Protein AF-A0A8J4M423-F1 (afdb_monomer_lite)

Radius of gyration: 18.92 Å; chains: 1; bounding box: 44×27×46 Å

Sequence (107 aa):
MKRVKYTTNLDADLLRMAKEQAEQEGLDGANAVIEAALRLYFANRTTEVWEKVLDGGWIKKIIVRPGKVVIESIRSRQVRQRYNRQYFTDEVMHPKGWRKVWKMKNG

Structure (mmCIF, N/CA/C/O backbone):
data_AF-A0A8J4M423-F1
#
_entry.id   AF-A0A8J4M423-F1
#
loop_
_atom_site.group_PDB
_atom_site.id
_atom_site.type_symbol
_atom_site.label_atom_id
_atom_site.label_alt_id
_atom_site.label_comp_id
_atom_site.label_asym_id
_atom_site.label_entity_id
_atom_site.label_seq_id
_atom_site.pdbx_PDB_ins_code
_atom_site.Cartn_x
_atom_site.Cartn_y
_atom_site.Cartn_z
_atom_site.occupancy
_atom_site.B_iso_or_equiv
_atom_site.auth_seq_id
_atom_site.auth_comp_id
_atom_site.auth_asym_id
_atom_site.auth_atom_id
_atom_site.pdbx_PDB_model_num
ATOM 1 N N . MET A 1 1 ? -22.093 7.618 4.541 1.00 67.50 1 MET A N 1
ATOM 2 C CA . MET A 1 1 ? -21.827 6.161 4.476 1.00 67.50 1 MET A CA 1
ATOM 3 C C . MET A 1 1 ? -22.357 5.525 5.759 1.00 67.50 1 MET A C 1
ATOM 5 O O . MET A 1 1 ? -22.125 6.093 6.819 1.00 67.50 1 MET A O 1
ATOM 9 N N . LYS A 1 2 ? -23.115 4.424 5.691 1.00 88.25 2 LYS A N 1
ATOM 10 C CA . LYS A 1 2 ? -23.740 3.800 6.874 1.00 88.25 2 LYS A CA 1
ATOM 11 C C . LYS A 1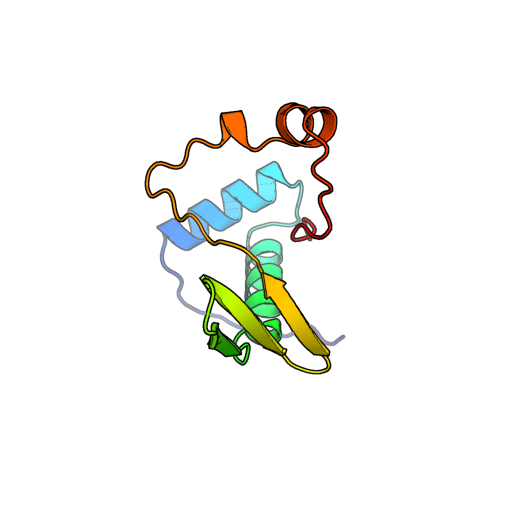 2 ? -22.697 2.987 7.656 1.00 88.25 2 LYS A C 1
ATOM 13 O O . LYS A 1 2 ? -22.099 2.078 7.088 1.00 88.25 2 LYS A O 1
ATOM 18 N N . ARG A 1 3 ? -22.470 3.317 8.933 1.00 88.62 3 ARG A N 1
ATOM 19 C CA . ARG A 1 3 ? -21.631 2.521 9.850 1.00 88.62 3 ARG A CA 1
ATOM 20 C C . ARG A 1 3 ? -22.423 1.301 10.327 1.00 88.62 3 ARG A C 1
ATOM 22 O O . ARG A 1 3 ? -23.609 1.424 10.627 1.00 88.62 3 ARG A O 1
ATOM 29 N N . VAL A 1 4 ? -21.774 0.142 10.399 1.00 93.12 4 VAL A N 1
ATOM 30 C CA . VAL A 1 4 ? -22.373 -1.110 10.884 1.00 93.12 4 VAL A CA 1
ATOM 31 C C . VAL A 1 4 ? -21.508 -1.643 12.019 1.00 93.12 4 VAL A C 1
ATOM 33 O O . VAL A 1 4 ? -20.299 -1.790 11.853 1.00 93.12 4 VAL A O 1
ATOM 36 N N . LYS A 1 5 ? -22.122 -1.911 13.176 1.00 91.94 5 LYS A N 1
ATOM 37 C CA . LYS A 1 5 ? -21.445 -2.559 14.302 1.00 91.94 5 LYS A CA 1
ATOM 38 C C . LYS A 1 5 ? -21.363 -4.058 14.026 1.00 91.94 5 LYS A C 1
ATOM 40 O O . LYS A 1 5 ? -22.364 -4.666 13.659 1.00 91.94 5 LYS A O 1
ATOM 45 N N . TYR A 1 6 ? -20.191 -4.639 14.233 1.00 90.25 6 TYR A N 1
ATOM 46 C CA . TYR A 1 6 ? -19.980 -6.081 14.197 1.00 90.25 6 TYR A CA 1
ATOM 47 C C . TYR A 1 6 ? -19.039 -6.479 15.337 1.00 90.25 6 TYR A C 1
ATOM 49 O O . TYR A 1 6 ? -18.291 -5.643 15.847 1.00 90.25 6 TYR A O 1
ATOM 57 N N . THR A 1 7 ? -19.101 -7.741 15.748 1.00 93.62 7 THR A N 1
ATOM 58 C CA . THR A 1 7 ? -18.216 -8.320 16.763 1.00 93.62 7 THR A CA 1
ATOM 59 C C . THR A 1 7 ? -17.384 -9.404 16.097 1.00 93.62 7 THR A C 1
ATOM 61 O O . THR A 1 7 ? -17.916 -10.212 15.341 1.00 93.62 7 THR A O 1
ATOM 64 N N . THR A 1 8 ? -16.082 -9.408 16.357 1.00 92.25 8 THR A N 1
ATOM 65 C CA . THR A 1 8 ? -15.146 -10.409 15.842 1.00 92.25 8 THR A CA 1
ATOM 66 C C . THR A 1 8 ? -14.074 -10.682 16.884 1.00 92.25 8 THR A C 1
ATOM 68 O O . THR A 1 8 ? -13.825 -9.845 17.752 1.00 92.25 8 THR A O 1
ATOM 71 N N . ASN A 1 9 ? -13.406 -11.822 16.755 1.00 95.81 9 ASN A N 1
ATOM 72 C CA . ASN A 1 9 ? -12.137 -12.062 17.425 1.00 95.81 9 ASN A CA 1
ATOM 73 C C . ASN A 1 9 ? -11.004 -11.580 16.510 1.00 95.81 9 ASN A C 1
ATOM 75 O O . ASN A 1 9 ? -11.095 -11.708 15.287 1.00 95.81 9 ASN A O 1
ATOM 79 N N . LEU A 1 10 ? -9.959 -11.009 17.102 1.00 95.44 10 LEU A N 1
ATOM 80 C CA . LEU A 1 10 ? -8.733 -10.606 16.421 1.00 95.44 10 LEU A CA 1
ATOM 81 C C . LEU A 1 10 ? -7.552 -11.106 17.250 1.00 95.44 10 LEU A C 1
ATOM 83 O O . LEU A 1 10 ? -7.638 -11.145 18.477 1.00 95.44 10 LEU A O 1
ATOM 87 N N . ASP A 1 11 ? -6.470 -11.477 16.574 1.00 97.62 11 ASP A N 1
ATOM 88 C CA . ASP A 1 11 ? -5.206 -11.786 17.231 1.00 97.62 11 ASP A CA 1
ATOM 89 C C . ASP A 1 11 ? -4.775 -10.631 18.158 1.00 97.62 11 ASP A C 1
ATOM 91 O O . ASP A 1 11 ? -4.893 -9.450 17.807 1.00 97.62 11 ASP A O 1
ATOM 95 N N . ALA A 1 12 ? -4.321 -10.978 19.364 1.00 97.31 12 ALA A N 1
ATOM 96 C CA . ALA A 1 12 ? -4.035 -10.001 20.407 1.00 97.31 12 ALA A CA 1
ATOM 97 C C . ALA A 1 12 ? -2.863 -9.078 20.036 1.00 97.31 12 ALA A C 1
ATOM 99 O O . ALA A 1 12 ? -2.922 -7.879 20.325 1.00 97.31 12 ALA A O 1
ATOM 100 N N . ASP A 1 13 ? -1.841 -9.598 19.351 1.00 97.31 13 ASP A N 1
ATOM 101 C CA . ASP A 1 13 ? -0.698 -8.808 18.899 1.00 97.31 13 ASP A CA 1
ATOM 102 C C . ASP A 1 13 ? -1.073 -7.895 17.734 1.00 97.31 13 ASP A C 1
ATOM 104 O O . ASP A 1 13 ? -0.685 -6.724 17.727 1.00 97.31 13 ASP A O 1
ATOM 108 N N . LEU A 1 14 ? -1.889 -8.375 16.788 1.00 96.69 14 LEU A N 1
ATOM 109 C CA . LEU A 1 14 ? -2.443 -7.519 15.732 1.00 96.69 14 LEU A CA 1
ATOM 110 C C . LEU A 1 14 ? -3.254 -6.358 16.318 1.00 96.69 14 LEU A C 1
ATOM 112 O O . LEU A 1 14 ? -3.097 -5.215 15.881 1.00 96.69 14 LEU A O 1
ATOM 116 N N . LEU A 1 15 ? -4.097 -6.626 17.321 1.00 96.75 15 LEU A N 1
ATOM 117 C CA . LEU A 1 15 ? -4.873 -5.583 17.989 1.00 96.75 15 LEU A CA 1
ATOM 118 C C . LEU A 1 15 ? -3.970 -4.584 18.723 1.00 96.75 15 LEU A C 1
ATOM 120 O O . LEU A 1 15 ? -4.218 -3.380 18.656 1.00 96.75 15 LEU A O 1
ATOM 124 N N . ARG A 1 16 ? -2.931 -5.067 19.413 1.00 97.44 16 ARG A N 1
ATOM 125 C CA . ARG A 1 16 ? -1.952 -4.219 20.105 1.00 97.44 16 ARG A CA 1
ATOM 126 C C . ARG A 1 16 ? -1.229 -3.295 19.124 1.00 97.44 16 ARG A C 1
ATOM 128 O O . ARG A 1 16 ? -1.254 -2.085 19.322 1.00 97.44 16 ARG A O 1
ATOM 135 N N . MET A 1 17 ? -0.685 -3.835 18.032 1.00 96.81 17 MET A N 1
ATOM 136 C CA . MET A 1 17 ? -0.010 -3.038 16.998 1.00 96.81 17 MET A CA 1
ATOM 137 C C . MET A 1 17 ? -0.942 -1.993 16.372 1.00 96.81 17 MET A C 1
ATOM 139 O O . MET A 1 17 ? -0.533 -0.860 16.136 1.00 96.81 17 MET A O 1
ATOM 143 N N . ALA A 1 18 ? -2.213 -2.337 16.136 1.00 95.94 18 ALA A N 1
ATOM 144 C CA . ALA A 1 18 ? -3.187 -1.386 15.604 1.00 95.94 18 ALA A CA 1
ATOM 145 C C . ALA A 1 18 ? -3.498 -0.238 16.583 1.00 95.94 18 ALA A C 1
ATOM 147 O O . ALA A 1 18 ? -3.714 0.889 16.142 1.00 95.94 18 ALA A O 1
ATOM 148 N N . LYS A 1 19 ? -3.516 -0.501 17.897 1.00 96.44 19 LYS A N 1
ATOM 149 C CA . LYS A 1 19 ? -3.680 0.543 18.925 1.00 96.44 19 LYS A CA 1
ATOM 150 C C . LYS A 1 19 ? -2.464 1.466 18.988 1.00 96.44 19 LYS A C 1
ATOM 152 O O . LYS A 1 19 ? -2.639 2.675 18.917 1.00 96.44 19 LYS A O 1
ATOM 157 N N . GLU A 1 20 ? -1.259 0.900 19.032 1.00 96.56 20 GLU A N 1
ATOM 158 C CA . GLU A 1 20 ? -0.004 1.666 19.037 1.00 96.56 20 GLU A CA 1
ATOM 159 C C . GLU A 1 20 ? 0.109 2.563 17.795 1.00 96.56 20 GLU A C 1
ATOM 161 O O . GLU A 1 20 ? 0.468 3.734 17.900 1.00 96.56 20 GLU A O 1
ATOM 166 N N . GLN A 1 21 ? -0.258 2.045 16.617 1.00 94.50 21 GLN A N 1
ATOM 167 C CA . GLN A 1 21 ? -0.284 2.835 15.386 1.00 94.50 21 GLN A CA 1
ATOM 168 C C . GLN A 1 21 ? -1.316 3.968 15.455 1.00 94.50 21 GLN A C 1
ATOM 170 O O . GLN A 1 21 ? -1.022 5.085 15.036 1.00 94.50 21 GLN A O 1
ATOM 175 N N . ALA A 1 22 ? -2.513 3.696 15.985 1.00 95.25 22 ALA A N 1
ATOM 176 C CA . ALA A 1 22 ? -3.546 4.713 16.145 1.00 95.25 22 ALA A CA 1
ATOM 177 C C . ALA A 1 22 ? -3.083 5.849 17.068 1.00 95.25 22 ALA A C 1
ATOM 179 O O . ALA A 1 22 ? -3.306 7.009 16.746 1.00 95.25 22 ALA A O 1
ATOM 180 N N . GLU A 1 23 ? -2.391 5.535 18.164 1.00 95.25 23 GLU A N 1
ATOM 181 C CA . GLU A 1 23 ? -1.818 6.538 19.068 1.00 95.25 23 GLU A CA 1
ATOM 182 C C . GLU A 1 23 ? -0.735 7.379 18.380 1.00 95.25 23 GLU A C 1
ATOM 184 O O . GLU A 1 23 ? -0.769 8.606 18.456 1.00 95.25 23 GLU A O 1
ATOM 189 N N . GLN A 1 24 ? 0.190 6.741 17.654 1.00 92.62 24 GLN A N 1
ATOM 190 C CA . GLN A 1 24 ? 1.255 7.438 16.920 1.00 92.62 24 GLN A CA 1
ATOM 191 C C . GLN A 1 24 ? 0.717 8.376 15.833 1.00 92.62 24 GLN A C 1
ATOM 193 O O . GLN A 1 24 ? 1.325 9.408 15.551 1.00 92.62 24 GLN A O 1
ATOM 198 N N . GLU A 1 25 ? -0.404 8.012 15.208 1.00 90.06 25 GLU A N 1
ATOM 199 C CA . GLU A 1 25 ? -1.048 8.798 14.153 1.00 90.06 25 GLU A CA 1
ATOM 200 C C . GLU A 1 25 ? -2.147 9.742 14.671 1.00 90.06 25 GLU A C 1
ATOM 202 O O . GLU A 1 25 ? -2.701 10.505 13.882 1.00 90.06 25 GLU A O 1
ATOM 207 N N . GLY A 1 26 ? -2.455 9.733 15.975 1.00 92.00 26 GLY A N 1
ATOM 208 C CA . GLY A 1 26 ? -3.512 10.563 16.566 1.00 92.00 26 GLY A CA 1
ATOM 209 C C . GLY A 1 26 ? -4.929 10.193 16.103 1.00 92.00 26 GLY A C 1
ATOM 210 O O . GLY A 1 26 ? -5.777 11.071 15.961 1.00 92.00 26 GLY A O 1
ATOM 211 N N . LEU A 1 27 ? -5.179 8.911 15.823 1.00 92.50 27 LEU A N 1
ATOM 212 C CA . LEU A 1 27 ? -6.463 8.381 15.356 1.00 92.50 27 LEU A CA 1
ATOM 213 C C . LEU A 1 27 ? -7.373 7.957 16.523 1.00 92.50 27 LEU A C 1
ATOM 215 O O . LEU A 1 27 ? -6.896 7.606 17.6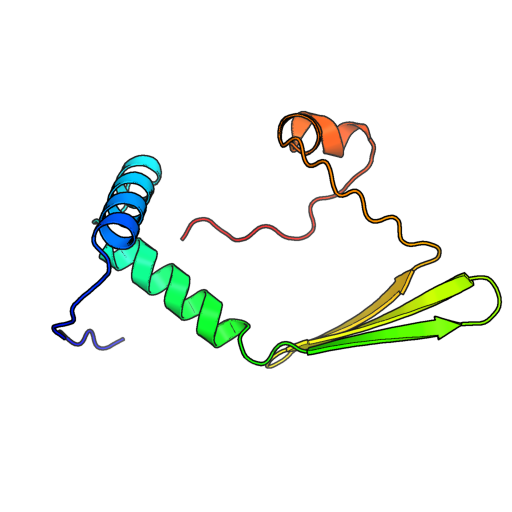01 1.00 92.50 27 LEU A O 1
ATOM 219 N N . ASP A 1 28 ? -8.682 7.855 16.263 1.00 90.25 28 ASP A N 1
ATOM 220 C CA . ASP A 1 28 ? -9.735 7.445 17.221 1.00 90.25 28 ASP A CA 1
ATOM 221 C C . ASP A 1 28 ? -9.704 5.938 17.595 1.00 90.25 28 ASP A C 1
ATOM 223 O O . ASP A 1 28 ? -10.734 5.279 17.782 1.00 90.25 28 ASP A O 1
ATOM 227 N N . GLY A 1 29 ? -8.510 5.352 17.678 1.00 93.88 29 GLY A N 1
ATOM 228 C CA . GLY A 1 29 ? -8.261 3.975 18.088 1.00 93.88 29 GLY A CA 1
ATOM 229 C C . GLY A 1 29 ? -8.108 2.972 16.941 1.00 93.88 29 GLY A C 1
ATOM 230 O O . GLY A 1 29 ? -8.181 3.289 15.752 1.00 93.88 29 GLY A O 1
ATOM 231 N N . ALA A 1 30 ? -7.904 1.707 17.318 1.00 94.62 30 ALA A N 1
ATOM 232 C CA . ALA A 1 30 ? -7.526 0.628 16.400 1.00 94.62 30 ALA A CA 1
ATOM 233 C C . ALA A 1 30 ? -8.501 0.419 15.228 1.00 94.62 30 ALA A C 1
ATOM 235 O O . ALA A 1 30 ? -8.082 0.006 14.149 1.00 94.62 30 ALA A O 1
ATOM 236 N N . ASN A 1 31 ? -9.789 0.730 15.400 1.00 93.62 31 ASN A N 1
ATOM 237 C CA . ASN A 1 31 ? -10.780 0.586 14.331 1.00 93.62 31 ASN A CA 1
ATOM 238 C C . ASN A 1 31 ? -10.464 1.468 13.115 1.00 93.62 31 ASN A C 1
ATOM 240 O O . ASN A 1 31 ? -10.681 1.028 11.988 1.00 93.62 31 ASN A O 1
ATOM 244 N N . ALA A 1 32 ? -9.918 2.673 13.315 1.00 92.31 32 ALA A N 1
ATOM 245 C CA . ALA A 1 32 ? -9.523 3.546 12.210 1.00 92.31 32 ALA A CA 1
ATOM 246 C C . ALA A 1 32 ? -8.412 2.902 11.362 1.00 92.31 32 ALA A C 1
ATOM 248 O O . ALA A 1 32 ? -8.509 2.856 10.133 1.00 92.31 32 ALA A O 1
ATOM 249 N N . VAL A 1 33 ? -7.415 2.311 12.028 1.00 94.44 33 VAL A N 1
ATOM 250 C CA . VAL A 1 33 ? -6.308 1.579 11.394 1.00 94.44 33 VAL A CA 1
ATOM 251 C C . VAL A 1 33 ? -6.821 0.335 10.665 1.00 94.44 33 VAL A C 1
ATOM 253 O O . VAL A 1 33 ? -6.482 0.114 9.502 1.00 94.44 33 VAL A O 1
ATOM 256 N N . ILE A 1 34 ? -7.691 -0.451 11.306 1.00 94.06 34 ILE A N 1
ATOM 257 C CA . ILE A 1 34 ? -8.286 -1.659 10.715 1.00 94.06 34 ILE A CA 1
ATOM 258 C C . ILE A 1 34 ? -9.096 -1.304 9.462 1.00 94.06 34 ILE A C 1
ATOM 260 O O . ILE A 1 34 ? -8.972 -1.966 8.432 1.00 94.06 34 ILE A O 1
ATOM 264 N N . GLU A 1 35 ? -9.896 -0.239 9.497 1.00 92.50 35 GLU A N 1
ATOM 265 C CA . GLU A 1 35 ? -10.644 0.208 8.323 1.00 92.50 35 GLU A CA 1
ATOM 266 C C . GLU A 1 35 ? -9.736 0.672 7.184 1.00 92.50 35 GLU A C 1
ATOM 268 O O . GLU A 1 35 ? -10.000 0.349 6.023 1.00 92.50 35 GLU A O 1
ATOM 273 N N . ALA A 1 36 ? -8.675 1.423 7.488 1.00 90.62 36 ALA A N 1
ATOM 274 C CA . ALA A 1 36 ? -7.694 1.837 6.491 1.00 90.62 36 ALA A CA 1
ATOM 275 C C . ALA A 1 36 ? -7.019 0.616 5.842 1.00 90.62 36 ALA A C 1
ATOM 277 O O . ALA A 1 36 ? -6.936 0.536 4.612 1.00 90.62 36 ALA A O 1
ATOM 278 N N . ALA A 1 37 ? -6.637 -0.377 6.649 1.00 92.00 37 ALA A N 1
ATOM 279 C CA . ALA A 1 37 ? -6.071 -1.635 6.175 1.00 92.00 37 ALA A CA 1
ATOM 280 C C . ALA A 1 37 ? -7.054 -2.417 5.285 1.00 92.00 37 ALA A C 1
ATOM 282 O O . ALA A 1 37 ? -6.673 -2.886 4.212 1.00 92.00 37 ALA A O 1
ATOM 283 N N . LEU A 1 38 ? -8.334 -2.504 5.663 1.00 92.88 38 LEU A N 1
ATOM 284 C CA . LEU A 1 38 ? -9.363 -3.155 4.846 1.00 92.88 38 LEU A CA 1
ATOM 285 C C . LEU A 1 38 ? -9.582 -2.428 3.515 1.00 92.88 38 LEU A C 1
ATOM 287 O O . LEU A 1 38 ? -9.640 -3.075 2.469 1.00 92.88 38 LEU A O 1
ATOM 291 N N . ARG A 1 39 ? -9.657 -1.090 3.519 1.00 90.19 39 ARG A N 1
ATOM 292 C CA . ARG A 1 39 ? -9.758 -0.299 2.279 1.00 90.19 39 ARG A CA 1
ATOM 293 C C . ARG A 1 39 ? -8.577 -0.584 1.358 1.00 90.19 39 ARG A C 1
ATOM 295 O O . ARG A 1 39 ? -8.779 -0.798 0.165 1.00 90.19 39 ARG A O 1
ATOM 302 N N . LEU A 1 40 ? -7.365 -0.634 1.909 1.00 87.56 40 LEU A N 1
ATOM 303 C CA . LEU A 1 40 ? -6.167 -0.971 1.151 1.00 87.56 40 LEU A CA 1
ATOM 304 C C . LEU A 1 40 ? -6.242 -2.388 0.575 1.00 87.56 40 LEU A C 1
ATOM 306 O O . LEU A 1 40 ? -5.966 -2.568 -0.613 1.00 87.56 40 LEU A O 1
ATOM 310 N N . TYR A 1 41 ? -6.625 -3.370 1.392 1.00 91.00 41 TYR A N 1
ATOM 311 C CA . TYR A 1 41 ? -6.780 -4.753 0.958 1.00 91.00 41 TYR A CA 1
ATOM 312 C C . TYR A 1 41 ? -7.751 -4.839 -0.220 1.00 91.00 41 TYR A C 1
ATOM 314 O O . TYR A 1 41 ? -7.373 -5.301 -1.291 1.00 91.00 41 TYR A O 1
ATOM 322 N N . PHE A 1 42 ? -8.969 -4.310 -0.091 1.00 88.19 42 PHE A N 1
ATOM 323 C CA . PHE A 1 42 ? -9.954 -4.379 -1.173 1.00 88.19 42 PHE A CA 1
ATOM 324 C C . PHE A 1 42 ? -9.552 -3.575 -2.415 1.00 88.19 42 PHE A C 1
ATOM 326 O O . PHE A 1 42 ? -9.846 -4.013 -3.526 1.00 88.19 42 PHE A O 1
ATOM 333 N N . ALA A 1 43 ? -8.844 -2.453 -2.253 1.00 84.19 43 ALA A N 1
ATOM 334 C CA . ALA A 1 43 ? -8.347 -1.660 -3.377 1.00 84.19 43 ALA A CA 1
ATOM 335 C C . ALA A 1 43 ? -7.248 -2.370 -4.183 1.00 84.19 43 ALA A C 1
ATOM 337 O O . ALA A 1 43 ? -7.081 -2.075 -5.366 1.00 84.19 43 ALA A O 1
ATOM 338 N N . ASN A 1 44 ? -6.493 -3.284 -3.561 1.00 86.12 44 ASN A N 1
ATOM 339 C CA . ASN A 1 44 ? -5.317 -3.893 -4.183 1.00 86.12 44 ASN A CA 1
ATOM 340 C C . ASN A 1 44 ? -5.392 -5.419 -4.336 1.00 86.12 44 ASN A C 1
ATOM 342 O O . ASN A 1 44 ? -4.571 -5.958 -5.069 1.00 86.12 44 ASN A O 1
ATOM 346 N N . ARG A 1 45 ? -6.353 -6.124 -3.721 1.00 90.69 45 ARG A N 1
ATOM 347 C CA . ARG A 1 45 ? -6.415 -7.603 -3.712 1.00 90.69 45 ARG A CA 1
ATOM 348 C C . ARG A 1 45 ? -6.497 -8.253 -5.096 1.00 90.69 45 ARG A C 1
ATOM 350 O O . ARG A 1 45 ? -6.155 -9.418 -5.225 1.00 90.69 45 ARG A O 1
ATOM 357 N N . THR A 1 46 ? -6.962 -7.523 -6.110 1.00 90.12 46 THR A N 1
ATOM 358 C CA . THR A 1 46 ? -7.021 -7.986 -7.508 1.00 90.12 46 THR A CA 1
ATOM 359 C C . THR A 1 46 ? -5.923 -7.358 -8.367 1.00 90.12 46 THR A C 1
ATOM 361 O O . THR A 1 46 ? -6.075 -7.260 -9.581 1.00 90.12 46 THR A O 1
ATOM 364 N N . THR A 1 47 ? -4.869 -6.817 -7.749 1.00 91.56 47 THR A N 1
ATOM 365 C CA . THR A 1 47 ? -3.742 -6.252 -8.491 1.00 91.56 47 THR A CA 1
ATOM 366 C C . THR A 1 47 ? -2.891 -7.379 -9.037 1.00 91.56 47 THR A C 1
ATOM 368 O O . THR A 1 47 ? -2.415 -8.221 -8.280 1.00 91.56 47 THR A O 1
ATOM 371 N N . GLU A 1 48 ? -2.639 -7.340 -10.334 1.00 94.12 48 GLU A N 1
ATOM 372 C CA . GLU A 1 48 ? -1.766 -8.277 -11.021 1.00 94.12 48 GLU A CA 1
ATOM 373 C C . GLU A 1 48 ? -0.551 -7.536 -11.567 1.00 94.12 48 GLU A C 1
ATOM 375 O O . GLU A 1 48 ? -0.652 -6.407 -12.057 1.00 94.12 48 GLU A O 1
ATOM 380 N N . VAL A 1 49 ? 0.613 -8.174 -11.482 1.00 93.75 49 VAL A N 1
ATOM 381 C CA . VAL A 1 49 ? 1.864 -7.640 -12.015 1.00 93.75 49 VAL A CA 1
ATOM 382 C C . VAL A 1 49 ? 2.449 -8.664 -12.971 1.00 93.75 49 VAL A C 1
ATOM 384 O O . VAL A 1 49 ? 2.787 -9.773 -12.570 1.00 93.75 49 VAL A O 1
ATOM 387 N N . TRP A 1 50 ? 2.587 -8.264 -14.227 1.00 95.00 50 TRP A N 1
ATOM 388 C CA . TRP A 1 50 ? 3.098 -9.088 -15.312 1.00 95.00 50 TRP A CA 1
ATOM 389 C C . TRP A 1 50 ? 4.415 -8.526 -15.815 1.00 95.00 50 TRP A C 1
ATOM 391 O O . TRP A 1 50 ? 4.577 -7.308 -15.935 1.00 95.00 50 TRP A O 1
ATOM 401 N N . GLU A 1 51 ? 5.354 -9.408 -16.141 1.00 94.31 51 GLU A N 1
ATOM 402 C CA . GLU A 1 51 ? 6.671 -9.016 -16.631 1.00 94.31 51 GLU 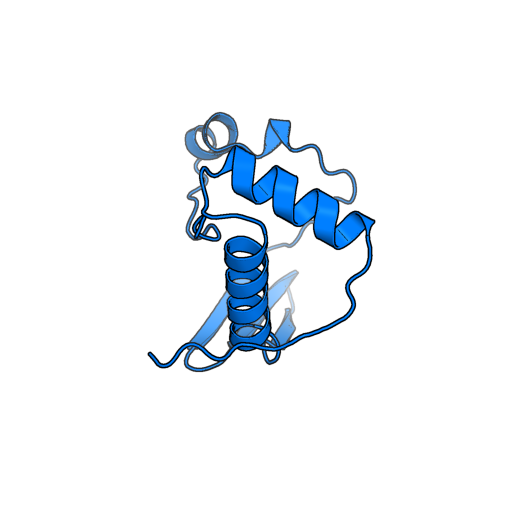A CA 1
ATOM 403 C C . GLU A 1 51 ? 7.082 -9.842 -17.834 1.00 94.31 51 GLU A C 1
ATOM 405 O O . GLU A 1 51 ? 6.900 -11.056 -17.876 1.00 94.31 51 GLU A O 1
ATOM 410 N N . LYS A 1 52 ? 7.664 -9.155 -18.814 1.00 93.19 52 LYS A N 1
ATOM 411 C CA . LYS A 1 52 ? 8.274 -9.758 -19.990 1.00 93.19 52 LYS A CA 1
ATOM 412 C C . LYS A 1 52 ? 9.700 -9.240 -20.113 1.00 93.19 52 LYS A C 1
ATOM 414 O O . LYS A 1 52 ? 9.904 -8.046 -20.344 1.00 93.19 52 LYS A O 1
ATOM 419 N N . VAL A 1 53 ? 10.668 -10.140 -19.963 1.00 91.06 53 VAL A N 1
ATOM 420 C CA . VAL A 1 53 ? 12.071 -9.867 -20.293 1.00 91.06 53 VAL A CA 1
ATOM 421 C C . VAL A 1 53 ? 12.205 -9.872 -21.813 1.00 91.06 53 VAL A C 1
ATOM 423 O O . VAL A 1 53 ? 11.626 -10.721 -22.491 1.00 91.06 53 VAL A O 1
ATOM 426 N N . LEU A 1 54 ? 12.906 -8.882 -22.344 1.00 88.81 54 LEU A N 1
ATOM 427 C CA . LEU A 1 54 ? 13.164 -8.706 -23.764 1.00 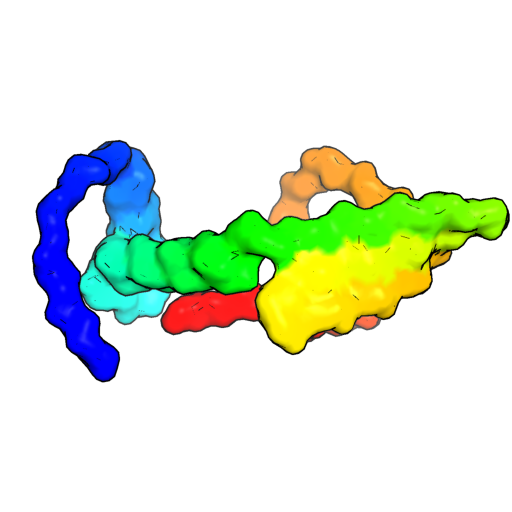88.81 54 LEU A CA 1
ATOM 428 C C . LEU A 1 54 ? 14.644 -8.927 -24.059 1.00 88.81 54 LEU A C 1
ATOM 430 O O . LEU A 1 54 ? 15.506 -8.773 -23.185 1.00 88.81 54 LEU A O 1
ATOM 434 N N . ASP A 1 55 ? 14.927 -9.201 -25.326 1.00 84.25 55 ASP A N 1
ATOM 435 C CA . ASP A 1 55 ? 16.289 -9.240 -25.837 1.00 84.25 55 ASP A CA 1
ATOM 436 C C . ASP A 1 55 ? 16.996 -7.899 -25.579 1.00 84.25 55 ASP A C 1
ATOM 438 O O . ASP A 1 55 ? 16.399 -6.818 -25.641 1.00 84.25 55 ASP A O 1
ATOM 442 N N . GLY A 1 56 ? 18.276 -7.967 -25.209 1.00 83.25 56 GLY A N 1
ATOM 443 C CA . GLY A 1 56 ? 19.049 -6.793 -24.788 1.00 83.25 56 GLY A CA 1
ATOM 444 C C . GLY A 1 56 ? 18.825 -6.353 -23.333 1.00 83.25 56 GLY A C 1
ATOM 445 O O . GLY A 1 56 ? 19.292 -5.282 -22.950 1.00 83.25 56 GLY A O 1
ATOM 446 N N . GLY A 1 57 ? 18.136 -7.156 -22.512 1.00 83.50 57 GLY A N 1
ATOM 447 C CA . GLY A 1 57 ? 18.052 -6.974 -21.055 1.00 83.50 57 GLY A CA 1
ATOM 448 C C . GLY A 1 57 ? 16.958 -6.017 -20.571 1.00 83.50 57 GLY A C 1
ATOM 449 O O . GLY A 1 57 ? 16.841 -5.779 -19.369 1.00 83.50 57 GLY A O 1
ATOM 450 N N . TRP A 1 58 ? 16.134 -5.493 -21.480 1.00 89.69 58 TRP A N 1
ATOM 451 C CA . TRP A 1 58 ? 14.981 -4.665 -21.130 1.00 89.69 58 TRP A CA 1
ATOM 452 C C . TRP A 1 58 ? 13.857 -5.495 -20.513 1.00 89.69 58 TRP A C 1
ATOM 454 O O . TRP A 1 58 ? 13.643 -6.653 -20.860 1.00 89.69 58 TRP A O 1
ATOM 464 N N . ILE A 1 59 ? 13.084 -4.877 -19.627 1.00 93.19 59 ILE A N 1
ATOM 465 C CA . ILE A 1 59 ? 11.918 -5.483 -18.988 1.00 93.19 59 ILE A CA 1
ATOM 466 C C . ILE A 1 59 ? 10.704 -4.612 -19.291 1.00 93.19 59 ILE A C 1
ATOM 468 O O . ILE A 1 59 ? 10.681 -3.430 -18.946 1.00 93.19 59 ILE A O 1
ATOM 472 N N . LYS A 1 60 ? 9.664 -5.203 -19.882 1.00 94.25 60 LYS A N 1
ATOM 473 C CA . LYS A 1 60 ? 8.324 -4.607 -19.903 1.00 94.25 60 LYS A CA 1
ATOM 474 C C . LYS A 1 60 ? 7.547 -5.101 -18.697 1.00 94.25 60 LYS A C 1
ATOM 476 O O . LYS A 1 60 ? 7.426 -6.308 -18.500 1.00 94.25 60 LYS A O 1
ATOM 481 N N . LYS A 1 61 ? 7.009 -4.172 -17.915 1.00 95.19 61 LYS A N 1
ATOM 482 C CA . LYS A 1 61 ? 6.179 -4.465 -16.749 1.00 95.19 61 LYS A CA 1
ATOM 483 C C . LYS A 1 61 ? 4.787 -3.888 -16.950 1.00 95.19 61 LYS A C 1
ATOM 485 O O . LYS A 1 61 ? 4.653 -2.739 -17.364 1.00 95.19 61 LYS A O 1
ATOM 490 N N . ILE A 1 62 ? 3.767 -4.680 -16.640 1.00 95.75 62 ILE A N 1
ATOM 491 C CA . ILE A 1 62 ? 2.365 -4.266 -16.657 1.00 95.75 62 ILE A CA 1
ATOM 492 C C . ILE A 1 62 ? 1.793 -4.475 -15.259 1.00 95.75 62 ILE A C 1
ATOM 494 O O . ILE A 1 62 ? 1.917 -5.557 -14.695 1.00 95.75 62 ILE A O 1
ATOM 498 N N . ILE A 1 63 ? 1.174 -3.440 -14.699 1.00 94.19 63 ILE A N 1
ATOM 499 C CA . ILE A 1 63 ? 0.454 -3.505 -13.425 1.00 94.19 63 ILE A CA 1
ATOM 500 C C . ILE A 1 63 ? -1.018 -3.249 -13.720 1.00 94.19 63 ILE A C 1
ATOM 502 O O . ILE A 1 63 ? -1.380 -2.157 -14.165 1.00 94.19 63 ILE A O 1
ATOM 506 N N . VAL A 1 64 ? -1.858 -4.245 -13.466 1.00 93.00 64 VAL A N 1
ATOM 507 C CA . VAL A 1 64 ? -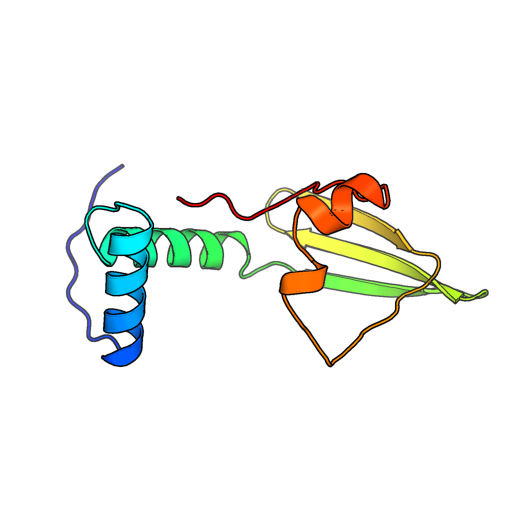3.308 -4.179 -13.660 1.00 93.00 64 VAL A CA 1
ATOM 508 C C . VAL A 1 64 ? -3.965 -4.096 -12.293 1.00 93.00 64 VAL A C 1
ATOM 510 O O . VAL A 1 64 ? -3.724 -4.941 -11.443 1.00 93.00 64 VAL A O 1
ATOM 513 N N . ARG A 1 65 ? -4.787 -3.073 -12.062 1.00 89.12 65 ARG A N 1
ATOM 514 C CA . ARG A 1 65 ? -5.615 -2.940 -10.855 1.00 89.12 65 ARG A CA 1
ATOM 515 C C . ARG A 1 65 ? -6.971 -2.323 -11.216 1.00 89.12 65 ARG A C 1
ATOM 517 O O . ARG A 1 65 ? -7.091 -1.747 -12.301 1.00 89.12 65 ARG A O 1
ATOM 524 N N . PRO A 1 66 ? -7.992 -2.388 -10.344 1.00 83.75 66 PRO A N 1
ATOM 525 C CA . PRO A 1 66 ? -9.308 -1.831 -10.651 1.00 83.75 66 PRO A CA 1
ATOM 526 C C . PRO A 1 66 ? -9.223 -0.370 -11.122 1.00 83.75 66 PRO A C 1
ATOM 528 O O . PRO A 1 66 ? -8.673 0.489 -10.431 1.00 83.75 66 PRO A O 1
ATOM 531 N N . GLY A 1 67 ? -9.723 -0.100 -12.332 1.00 85.25 67 GLY A N 1
ATOM 532 C CA . GLY A 1 67 ? -9.754 1.238 -12.933 1.00 85.25 67 GLY A CA 1
ATOM 533 C C . GLY A 1 67 ? -8.406 1.805 -13.401 1.00 85.25 67 GLY A C 1
ATOM 534 O O . GLY A 1 67 ? -8.357 2.973 -13.782 1.00 85.25 67 GLY A O 1
ATOM 535 N N . LYS A 1 68 ? -7.302 1.039 -13.373 1.00 87.25 68 LYS A N 1
ATOM 536 C CA . LYS A 1 68 ? -5.993 1.530 -13.833 1.00 87.25 68 LYS A CA 1
ATOM 537 C C . LYS A 1 68 ? -5.082 0.420 -14.357 1.00 87.25 68 LYS A C 1
ATOM 539 O O . LYS A 1 68 ? -4.828 -0.562 -13.667 1.00 87.25 68 LYS A O 1
ATOM 544 N N . VAL A 1 69 ? -4.481 0.665 -15.520 1.00 92.25 69 VAL A N 1
ATOM 545 C CA . VAL A 1 69 ? -3.363 -0.122 -16.059 1.00 92.25 69 VAL A CA 1
ATOM 546 C C . VAL A 1 69 ? -2.125 0.769 -16.127 1.00 92.25 69 VAL A C 1
ATOM 548 O O . VAL A 1 69 ? -2.203 1.912 -16.575 1.00 92.25 69 VAL A O 1
ATOM 551 N N . VAL A 1 70 ? -0.987 0.269 -15.649 1.00 92.94 70 VAL A N 1
ATOM 552 C CA . VAL A 1 70 ? 0.318 0.943 -15.740 1.00 92.94 70 VAL A CA 1
ATOM 553 C C . VAL A 1 70 ? 1.249 0.087 -16.580 1.00 92.94 70 VAL A C 1
ATOM 555 O O . VAL A 1 70 ? 1.349 -1.113 -16.341 1.00 92.94 70 VAL A O 1
ATOM 558 N N . ILE A 1 71 ? 1.937 0.706 -17.539 1.00 93.81 71 ILE A N 1
ATOM 559 C CA . ILE A 1 71 ? 2.934 0.053 -18.389 1.00 93.81 71 ILE A CA 1
ATOM 560 C C . ILE A 1 71 ? 4.268 0.768 -18.186 1.00 93.81 71 ILE A C 1
ATOM 562 O O . ILE A 1 71 ? 4.351 1.987 -18.331 1.00 93.81 71 ILE A O 1
ATOM 566 N N . GLU A 1 72 ? 5.309 0.008 -17.862 1.00 93.06 72 GLU A N 1
ATOM 567 C CA . GLU A 1 72 ? 6.665 0.506 -17.630 1.00 93.06 72 GLU A CA 1
ATOM 568 C C . GLU A 1 72 ? 7.660 -0.237 -18.536 1.00 93.06 72 GLU A C 1
ATOM 570 O O . GLU A 1 72 ? 7.532 -1.442 -18.763 1.00 93.06 72 GLU A O 1
ATOM 575 N N . SER A 1 73 ? 8.674 0.479 -19.031 1.00 92.56 73 SER A N 1
ATOM 576 C CA . SER A 1 73 ? 9.837 -0.099 -19.715 1.00 92.56 73 SER A CA 1
ATOM 577 C C . SER A 1 73 ? 11.082 0.176 -18.880 1.00 92.56 73 SER A C 1
ATOM 579 O O . SER A 1 73 ? 11.490 1.325 -18.715 1.00 92.56 73 SER A O 1
ATOM 581 N N . ILE A 1 74 ? 11.658 -0.876 -18.309 1.00 90.75 74 ILE A N 1
ATOM 582 C CA . ILE A 1 74 ? 12.730 -0.810 -17.318 1.00 90.75 74 ILE A CA 1
ATOM 583 C C . ILE A 1 74 ? 13.995 -1.397 -17.938 1.00 90.75 74 ILE A C 1
ATOM 585 O O . ILE A 1 74 ? 13.994 -2.541 -18.383 1.00 90.75 74 ILE A O 1
ATOM 589 N N . ARG A 1 75 ? 15.092 -0.635 -17.946 1.00 88.06 75 ARG A N 1
ATOM 590 C CA . ARG A 1 75 ? 16.368 -1.085 -18.528 1.00 88.06 75 ARG A CA 1
ATOM 591 C C . ARG A 1 75 ? 17.052 -2.182 -17.714 1.00 88.06 75 ARG A C 1
ATOM 593 O O . ARG A 1 75 ? 17.725 -3.033 -18.273 1.00 88.06 75 ARG A O 1
ATOM 600 N N . SER A 1 76 ? 16.928 -2.130 -16.393 1.00 81.62 76 SER A N 1
ATOM 601 C CA . SER A 1 76 ? 17.544 -3.099 -15.487 1.00 81.62 76 SER A CA 1
ATOM 602 C C . SER A 1 76 ? 16.805 -3.131 -14.157 1.00 81.62 76 SER A C 1
ATOM 604 O O . SER A 1 76 ? 16.403 -2.079 -13.655 1.00 81.62 76 SER A O 1
ATOM 606 N N . ARG A 1 77 ? 16.699 -4.312 -13.543 1.00 84.75 77 ARG A N 1
ATOM 607 C CA . ARG A 1 77 ? 16.211 -4.471 -12.171 1.00 84.75 77 ARG A CA 1
ATOM 608 C C . ARG A 1 77 ? 17.304 -5.034 -11.278 1.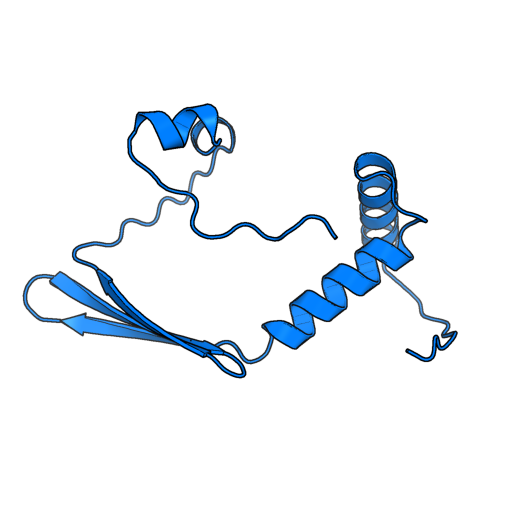00 84.75 77 ARG A C 1
ATOM 610 O O . ARG A 1 77 ? 17.900 -6.055 -11.594 1.00 84.75 77 ARG A O 1
ATOM 617 N N . GLN A 1 78 ? 17.496 -4.402 -10.126 1.00 84.88 78 GLN A N 1
ATOM 618 C CA . GLN A 1 78 ? 18.307 -4.940 -9.040 1.00 84.88 78 GLN A CA 1
ATOM 619 C C . GLN A 1 78 ? 17.424 -5.122 -7.811 1.00 84.88 78 GLN A C 1
ATOM 621 O O . GLN A 1 78 ? 16.764 -4.180 -7.376 1.00 84.88 78 GLN A O 1
ATOM 626 N N . VAL A 1 79 ? 17.418 -6.330 -7.252 1.00 83.56 79 VAL A N 1
ATOM 627 C CA . VAL A 1 79 ? 16.733 -6.635 -5.992 1.00 83.56 79 VAL A CA 1
ATOM 628 C C . VAL A 1 79 ? 17.796 -6.814 -4.918 1.00 83.56 79 VAL A C 1
ATOM 630 O O . VAL A 1 79 ? 18.713 -7.616 -5.075 1.00 83.56 79 VAL A O 1
ATOM 633 N N . ARG A 1 80 ? 17.693 -6.048 -3.830 1.00 84.38 80 ARG A N 1
ATOM 634 C CA . ARG A 1 80 ? 18.591 -6.158 -2.676 1.00 84.38 80 ARG A CA 1
ATOM 635 C C . ARG A 1 80 ? 17.798 -6.680 -1.486 1.00 84.38 80 ARG A C 1
ATOM 637 O O . ARG A 1 80 ? 16.811 -6.068 -1.103 1.00 84.38 80 ARG A O 1
ATOM 644 N N . GLN A 1 81 ? 18.252 -7.791 -0.907 1.00 82.38 81 GLN A N 1
ATOM 645 C CA . GLN A 1 81 ? 17.582 -8.435 0.232 1.00 82.38 81 GLN A CA 1
ATOM 646 C C . GLN A 1 81 ? 17.846 -7.722 1.567 1.00 82.38 81 GLN A C 1
ATOM 648 O O . GLN A 1 81 ? 17.031 -7.778 2.481 1.00 82.38 81 GLN A O 1
ATOM 653 N N . ARG A 1 82 ? 18.979 -7.021 1.699 1.00 81.56 82 ARG A N 1
ATOM 654 C CA . ARG A 1 82 ? 19.291 -6.243 2.904 1.00 81.56 82 ARG A CA 1
ATOM 655 C C . ARG A 1 82 ? 18.640 -4.865 2.810 1.00 81.56 82 ARG A C 1
ATOM 657 O O . ARG A 1 82 ? 19.140 -3.990 2.104 1.00 81.56 82 ARG A O 1
ATOM 664 N N . TYR A 1 83 ? 17.534 -4.690 3.526 1.00 84.31 83 TYR A N 1
ATOM 665 C CA . TYR A 1 83 ? 16.854 -3.409 3.685 1.00 84.31 83 TYR A CA 1
ATOM 666 C C . TYR A 1 83 ? 17.345 -2.694 4.948 1.00 84.31 83 TYR A C 1
ATOM 668 O O . TYR A 1 83 ? 17.338 -3.267 6.034 1.00 84.31 83 TYR A O 1
ATOM 676 N N . ASN A 1 84 ? 17.740 -1.428 4.815 1.00 88.12 84 ASN A N 1
ATOM 677 C CA . ASN A 1 84 ? 17.946 -0.538 5.953 1.00 88.12 84 ASN A CA 1
ATOM 678 C C . ASN A 1 84 ? 17.267 0.803 5.658 1.00 88.12 84 ASN A C 1
ATOM 680 O O . ASN A 1 84 ? 17.697 1.549 4.775 1.00 88.12 84 ASN A O 1
ATOM 684 N N . ARG A 1 85 ? 16.195 1.084 6.406 1.00 87.38 85 ARG A N 1
ATOM 685 C CA . ARG A 1 85 ? 15.293 2.226 6.211 1.00 87.38 85 ARG A CA 1
ATOM 686 C C . ARG A 1 85 ? 16.008 3.575 6.191 1.00 87.38 85 ARG A C 1
ATOM 688 O O . ARG A 1 85 ? 15.583 4.452 5.445 1.00 87.38 85 ARG A O 1
ATOM 695 N N . GLN A 1 86 ? 17.099 3.728 6.943 1.00 91.62 86 GLN A N 1
ATOM 696 C CA . GLN A 1 86 ? 17.821 5.000 7.048 1.00 91.62 86 GLN A CA 1
ATOM 697 C C . GLN A 1 86 ? 18.398 5.486 5.709 1.00 91.62 86 GLN A C 1
ATOM 699 O O . GLN A 1 86 ? 18.630 6.674 5.538 1.00 91.62 86 GLN A O 1
ATOM 704 N N . TYR A 1 87 ? 18.601 4.589 4.735 1.00 90.81 87 TYR A N 1
ATOM 705 C CA . TYR A 1 87 ? 19.116 4.947 3.408 1.00 90.81 87 TYR A CA 1
ATOM 706 C C . TYR A 1 87 ? 18.028 5.262 2.373 1.00 90.81 87 TYR A C 1
ATOM 708 O O . TYR A 1 87 ? 18.359 5.588 1.233 1.00 90.81 87 TYR A O 1
ATOM 716 N N . PHE A 1 88 ? 16.751 5.153 2.744 1.00 91.38 88 PHE A N 1
ATOM 717 C CA . PHE A 1 88 ? 15.606 5.310 1.843 1.00 91.38 88 PHE A CA 1
ATOM 718 C C . PHE A 1 88 ? 14.591 6.333 2.375 1.00 91.38 88 PHE A C 1
ATOM 720 O O . PHE A 1 88 ? 13.386 6.181 2.166 1.00 91.38 88 PHE A O 1
ATOM 727 N N . THR A 1 89 ? 15.067 7.356 3.088 1.00 91.81 89 THR A N 1
ATOM 728 C CA . THR A 1 89 ? 14.245 8.495 3.519 1.00 91.81 89 THR A CA 1
ATOM 729 C C . THR A 1 89 ? 14.189 9.576 2.438 1.00 91.81 89 THR A C 1
ATOM 731 O O . THR A 1 89 ? 14.945 9.539 1.462 1.00 91.81 89 THR A O 1
ATOM 734 N N . ASP A 1 90 ? 13.301 10.553 2.600 1.00 93.12 90 ASP A N 1
ATOM 735 C CA . ASP A 1 90 ? 13.127 11.636 1.624 1.00 93.12 90 ASP A CA 1
ATOM 736 C C . ASP A 1 90 ? 14.374 12.512 1.545 1.00 93.12 90 ASP A C 1
ATOM 738 O O . ASP A 1 90 ? 14.833 12.844 0.452 1.00 93.12 90 ASP A O 1
ATOM 742 N N . GLU A 1 91 ? 14.978 12.773 2.701 1.00 95.69 91 GLU A N 1
ATOM 743 C CA . GLU A 1 91 ? 16.208 13.541 2.873 1.00 95.69 91 GLU A CA 1
ATOM 744 C C . GLU A 1 91 ? 17.395 12.873 2.167 1.00 95.69 91 GLU A C 1
ATOM 746 O O . GLU A 1 91 ? 18.294 13.553 1.684 1.00 95.69 91 GLU A O 1
ATOM 751 N N . VAL A 1 92 ? 17.393 11.539 2.059 1.00 95.50 92 VAL A N 1
ATOM 752 C CA . VAL A 1 92 ? 18.455 10.782 1.380 1.00 95.50 92 VAL A CA 1
ATOM 753 C C . VAL A 1 92 ? 18.188 10.629 -0.117 1.00 95.50 92 VAL A C 1
ATOM 755 O O . VAL A 1 92 ? 19.127 10.622 -0.917 1.00 95.50 92 VAL A O 1
ATOM 758 N N . MET A 1 93 ? 16.927 10.459 -0.514 1.00 95.44 93 MET A N 1
ATOM 759 C CA . MET A 1 93 ? 16.561 10.092 -1.884 1.00 95.44 93 MET A CA 1
ATOM 760 C C . MET A 1 93 ? 16.405 11.313 -2.796 1.00 95.44 93 MET A C 1
ATOM 762 O O . MET A 1 93 ? 16.851 11.262 -3.945 1.00 95.44 93 MET A O 1
ATOM 766 N N . HIS A 1 94 ? 15.839 12.418 -2.302 1.00 94.94 94 HIS A N 1
ATOM 767 C CA . HIS A 1 94 ? 15.630 13.619 -3.114 1.00 94.94 94 HIS A CA 1
ATOM 768 C C . HIS A 1 94 ? 16.932 14.244 -3.637 1.00 94.94 94 HIS A C 1
ATOM 770 O O . HIS A 1 94 ? 17.011 14.463 -4.848 1.00 94.94 94 HIS A O 1
ATOM 776 N N . PRO A 1 95 ? 17.990 14.447 -2.822 1.00 97.25 95 PRO A N 1
ATOM 777 C CA . PRO A 1 95 ? 19.263 14.976 -3.324 1.00 97.25 95 PRO A CA 1
ATOM 778 C C . PRO A 1 95 ? 19.943 14.069 -4.360 1.00 97.25 95 PRO A C 1
ATOM 780 O O . PRO A 1 95 ? 20.727 14.538 -5.177 1.00 97.25 95 PRO A O 1
ATOM 783 N N . LYS A 1 96 ? 19.617 12.769 -4.369 1.00 95.75 96 LYS A N 1
ATOM 784 C CA . LYS A 1 96 ? 20.090 11.791 -5.366 1.00 95.75 96 LYS A CA 1
ATOM 785 C C . LYS A 1 96 ? 19.263 11.801 -6.662 1.00 95.75 96 LYS A C 1
ATOM 787 O O . LYS A 1 96 ? 19.446 10.925 -7.503 1.00 95.75 96 LYS A O 1
ATOM 792 N N . GLY A 1 97 ? 18.331 12.744 -6.810 1.00 95.88 97 GLY A N 1
ATOM 793 C CA . GLY A 1 97 ? 17.481 12.894 -7.992 1.00 95.88 97 GLY A CA 1
ATOM 794 C C . GLY A 1 97 ? 16.254 11.981 -8.017 1.00 95.88 97 GLY A C 1
ATOM 795 O O . GLY A 1 97 ? 15.543 11.939 -9.022 1.00 95.88 97 GLY A O 1
ATOM 796 N N . TRP A 1 98 ? 15.963 11.252 -6.935 1.00 95.94 98 TRP A N 1
ATOM 797 C CA . TRP A 1 98 ? 14.753 10.436 -6.875 1.00 95.94 98 TRP A CA 1
ATOM 798 C C . TRP A 1 98 ? 13.526 11.291 -6.578 1.00 95.94 98 TRP A C 1
ATOM 800 O O . TRP A 1 98 ? 13.535 12.185 -5.730 1.00 95.94 98 TRP A O 1
ATOM 810 N N . ARG A 1 99 ? 12.419 10.953 -7.241 1.00 93.88 99 ARG A N 1
ATOM 811 C CA . ARG A 1 99 ? 11.108 11.544 -6.985 1.00 93.88 99 ARG A CA 1
ATOM 812 C C . ARG A 1 99 ? 10.178 10.500 -6.390 1.00 93.88 99 ARG A C 1
ATOM 814 O O . ARG A 1 99 ? 9.871 9.496 -7.032 1.00 93.88 99 ARG A O 1
ATOM 821 N N . LYS A 1 100 ? 9.666 10.769 -5.191 1.00 92.44 100 LYS A N 1
ATOM 822 C CA . LYS A 1 100 ? 8.571 9.998 -4.604 1.00 92.44 100 LYS A CA 1
ATOM 823 C C . LYS A 1 100 ? 7.283 10.283 -5.379 1.00 92.44 100 LYS A C 1
ATOM 825 O O . LYS A 1 100 ? 6.673 11.333 -5.225 1.00 92.44 100 LYS A O 1
ATOM 830 N N . VAL A 1 101 ? 6.882 9.346 -6.234 1.00 87.94 101 VAL A N 1
ATOM 831 C CA . VAL A 1 101 ? 5.654 9.456 -7.049 1.00 87.94 101 VAL A CA 1
ATOM 832 C C . VAL A 1 101 ? 4.426 8.856 -6.366 1.00 87.94 101 VAL A C 1
ATOM 834 O O . VAL A 1 101 ? 3.300 9.058 -6.813 1.00 87.94 101 VAL A O 1
ATOM 837 N N . TRP A 1 102 ? 4.640 8.108 -5.285 1.00 82.69 102 TRP A N 1
ATOM 838 C CA . TRP A 1 102 ? 3.580 7.526 -4.481 1.00 82.69 102 TRP A CA 1
ATOM 839 C C . TRP A 1 102 ? 4.099 7.194 -3.079 1.00 82.69 102 TRP A C 1
ATOM 841 O O . TRP A 1 102 ? 5.216 6.705 -2.915 1.00 82.69 102 TRP A O 1
ATOM 851 N N . LYS A 1 103 ? 3.268 7.440 -2.073 1.00 80.81 103 LYS A N 1
ATOM 852 C CA . LYS A 1 103 ? 3.359 6.882 -0.723 1.00 80.81 103 LYS A CA 1
ATOM 853 C C . LYS A 1 103 ? 1.925 6.595 -0.310 1.00 80.81 103 LYS A C 1
ATOM 855 O O . LYS A 1 103 ? 1.020 7.348 -0.680 1.00 80.81 103 LYS A O 1
ATOM 860 N N . MET A 1 104 ? 1.714 5.518 0.432 1.00 69.94 104 MET A N 1
ATOM 861 C CA . MET A 1 104 ? 0.441 5.330 1.111 1.00 69.94 104 MET A CA 1
ATOM 862 C C . MET A 1 104 ? 0.200 6.558 1.993 1.00 69.94 104 MET A C 1
ATOM 864 O O . MET A 1 104 ? 1.068 6.924 2.786 1.00 69.94 104 MET A O 1
ATOM 868 N N . LYS A 1 105 ? -0.918 7.257 1.785 1.00 60.00 105 LYS A N 1
ATOM 869 C CA . LYS A 1 105 ? -1.298 8.332 2.700 1.00 60.00 105 LYS A CA 1
ATOM 870 C C . LYS A 1 105 ? -1.544 7.682 4.060 1.00 60.00 105 LYS A C 1
ATOM 872 O O . LYS A 1 105 ? -2.211 6.648 4.103 1.00 60.00 105 LYS A O 1
ATOM 877 N N . ASN A 1 106 ? -0.994 8.267 5.121 1.00 51.22 106 ASN A N 1
ATOM 878 C CA . ASN A 1 106 ? -1.529 8.022 6.456 1.00 51.22 106 ASN A CA 1
ATOM 879 C C . ASN A 1 106 ? -3.007 8.437 6.378 1.00 51.22 106 ASN A C 1
ATOM 881 O O . ASN A 1 106 ? -3.310 9.427 5.699 1.00 51.22 106 ASN A O 1
ATOM 885 N N . GLY A 1 107 ? -3.892 7.580 6.885 1.00 42.25 107 GLY A N 1
ATOM 886 C CA . GLY A 1 107 ? -5.341 7.726 6.735 1.00 42.25 107 GLY A CA 1
ATOM 887 C C . GLY A 1 107 ? -5.852 9.074 7.213 1.00 42.25 107 GLY A C 1
ATOM 888 O O . GLY A 1 107 ? -5.230 9.641 8.133 1.00 42.25 107 GLY A O 1
#

Foldseek 3Di:
DDDDDDDDDDDPVLQVVLQVVCVVLVHPGSVVVVVLVVVVCVQPVPWDWDWDQDPQGWIWIWIDTVPDIDIDIHNHDDDDPDDDVVCVDPVNQVVVVDDDPDDPDPD

Secondary structure (DSSP, 8-state):
-----------HHHHHHHHHHHHHHT-SSHHHHHHHHHHHHHHHTT-EEEEEE-TTS-EEEEEEETTEEEEEEES-----S---GGGSSHHHHTTTT------PPP-

pLDDT: mean 89.84, std 8.48, range [42.25, 97.62]

Organism: NCBI:txid1572762